Protein AF-A0AAV7FIG2-F1 (afdb_monomer_lite)

Secondary structure (DSSP, 8-state):
-PPPPPP----HHHHHHHHT---HHHHHHHHHHHHHHHHHHHHHHHHHHHHSS-S---------------------------------HHHHHHHHHHHHHHHHHHHHHHHHHHHHHHHHHHHHHHHHHHHHHHHHHHHHHHHHHHHHHHHHHHHHHHHHHHHHHHHHHHHHHHHHHHH--

Structure (mmCIF, N/CA/C/O backbone):
data_AF-A0AAV7FIG2-F1
#
_entry.id   AF-A0AAV7FIG2-F1
#
loop_
_atom_site.group_PDB
_atom_site.id
_atom_site.type_symbol
_atom_site.label_atom_id
_atom_site.label_alt_id
_atom_site.label_comp_id
_atom_site.label_asym_id
_atom_site.label_entity_id
_atom_site.label_seq_id
_atom_site.pdbx_PDB_ins_code
_atom_site.Cartn_x
_atom_site.Cartn_y
_atom_site.Cartn_z
_atom_site.occupancy
_atom_site.B_iso_or_equiv
_atom_site.auth_seq_id
_atom_site.auth_comp_id
_atom_site.auth_asym_id
_atom_site.auth_atom_id
_atom_site.pdbx_PDB_model_num
ATOM 1 N N . MET A 1 1 ? 4.645 -0.758 45.907 1.00 42.00 1 MET A N 1
ATOM 2 C CA . MET A 1 1 ? 4.196 -0.288 44.582 1.00 42.00 1 MET A CA 1
ATOM 3 C C . MET A 1 1 ? 5.442 0.162 43.847 1.00 42.00 1 MET A C 1
ATOM 5 O O . MET A 1 1 ? 6.127 1.030 44.362 1.00 42.00 1 MET A O 1
ATOM 9 N N . LYS A 1 2 ? 5.836 -0.557 42.791 1.00 51.84 2 LYS A N 1
ATOM 10 C CA . LYS A 1 2 ? 7.020 -0.237 41.983 1.00 51.84 2 LYS A CA 1
ATOM 11 C C . LYS A 1 2 ? 6.561 0.660 40.843 1.00 51.84 2 LYS A C 1
ATOM 13 O O . LYS A 1 2 ? 5.634 0.284 40.130 1.00 51.84 2 LYS A O 1
ATOM 18 N N . ASP A 1 3 ? 7.187 1.820 40.737 1.00 52.81 3 ASP A N 1
ATOM 19 C CA . ASP A 1 3 ? 6.903 2.837 39.735 1.00 52.81 3 ASP A CA 1
ATOM 20 C C . ASP A 1 3 ? 7.025 2.261 38.317 1.00 52.81 3 ASP A C 1
ATOM 22 O O . ASP A 1 3 ? 8.008 1.596 37.980 1.00 52.81 3 ASP A O 1
ATOM 26 N N . MET A 1 4 ? 5.994 2.483 37.498 1.00 50.12 4 MET A N 1
ATOM 27 C CA . MET A 1 4 ? 6.037 2.179 36.068 1.00 50.12 4 MET A CA 1
ATOM 28 C C . MET A 1 4 ? 7.085 3.070 35.388 1.00 50.12 4 MET A C 1
ATOM 30 O O . MET A 1 4 ? 7.141 4.266 35.689 1.00 50.12 4 MET A O 1
ATOM 34 N N . PRO A 1 5 ? 7.885 2.542 34.445 1.00 50.56 5 PRO A N 1
ATOM 35 C CA . PRO A 1 5 ? 8.752 3.382 33.637 1.00 50.56 5 PRO A CA 1
ATOM 36 C C . PRO A 1 5 ? 7.888 4.326 32.791 1.00 50.56 5 PRO A C 1
ATOM 38 O O . PRO A 1 5 ? 6.893 3.910 32.196 1.00 50.56 5 PRO A O 1
ATOM 41 N N . ALA A 1 6 ? 8.259 5.607 32.779 1.00 57.41 6 ALA A N 1
ATOM 42 C CA . ALA A 1 6 ? 7.570 6.641 32.017 1.00 57.41 6 ALA A CA 1
ATOM 43 C C . ALA A 1 6 ? 7.493 6.282 30.516 1.00 57.41 6 ALA A C 1
ATOM 45 O O . ALA A 1 6 ? 8.381 5.583 30.013 1.00 57.41 6 ALA A O 1
ATOM 46 N N . PRO A 1 7 ? 6.473 6.770 29.782 1.00 51.19 7 PRO A N 1
ATOM 47 C CA . PRO A 1 7 ? 6.340 6.516 28.353 1.00 51.19 7 PRO A CA 1
ATOM 48 C C . PRO A 1 7 ? 7.599 6.999 27.637 1.00 51.19 7 PRO A C 1
ATOM 50 O O . PRO A 1 7 ? 7.964 8.171 27.740 1.00 51.19 7 PRO A O 1
ATOM 53 N N . LEU A 1 8 ? 8.273 6.090 26.931 1.00 54.00 8 LEU A N 1
ATOM 54 C CA . LEU A 1 8 ? 9.375 6.430 26.038 1.00 54.00 8 LEU A CA 1
ATOM 55 C C . LEU A 1 8 ? 8.831 7.412 25.000 1.00 54.00 8 LEU A C 1
ATOM 57 O O . LEU A 1 8 ? 8.129 7.020 24.070 1.00 54.00 8 LEU A O 1
ATOM 61 N N . HIS A 1 9 ? 9.117 8.698 25.190 1.00 53.94 9 HIS A N 1
ATOM 62 C CA . HIS A 1 9 ? 8.849 9.732 24.205 1.00 53.94 9 HIS A CA 1
ATOM 63 C C . HIS A 1 9 ? 9.824 9.503 23.051 1.00 53.94 9 HIS A C 1
ATOM 65 O O . HIS A 1 9 ? 10.938 10.024 23.026 1.00 53.94 9 HIS A O 1
ATOM 71 N N . VAL A 1 10 ? 9.441 8.608 22.143 1.00 51.06 10 VAL A N 1
ATOM 72 C CA . VAL A 1 10 ? 10.171 8.372 20.908 1.00 51.06 10 VAL A CA 1
ATOM 73 C C . VAL A 1 10 ? 9.932 9.599 20.038 1.00 51.06 10 VAL A C 1
ATOM 75 O O . VAL A 1 10 ? 8.899 9.713 19.385 1.00 51.06 10 VAL A O 1
ATOM 78 N N . GLN A 1 11 ? 10.864 10.550 20.101 1.00 58.78 11 GLN A N 1
ATOM 79 C CA . GLN A 1 11 ? 10.855 11.733 19.250 1.00 58.78 11 GLN A CA 1
ATOM 80 C C . GLN A 1 11 ? 10.859 11.317 17.776 1.00 58.78 11 GLN A C 1
ATOM 82 O O . GLN A 1 11 ? 11.537 10.363 17.382 1.00 58.78 11 GLN A O 1
ATOM 87 N N . GLU A 1 12 ? 10.100 12.044 16.963 1.00 58.75 12 GLU A N 1
ATOM 88 C CA . GLU A 1 12 ? 9.956 11.840 15.520 1.00 58.75 12 GLU A CA 1
ATOM 89 C C . GLU A 1 12 ? 11.319 11.744 14.816 1.00 58.75 12 GLU A C 1
ATOM 91 O O . GLU A 1 12 ? 11.536 10.879 13.961 1.00 58.75 12 GLU A O 1
ATOM 96 N N . GLU A 1 13 ? 12.297 12.532 15.275 1.00 60.28 13 GLU A N 1
ATOM 97 C CA . GLU A 1 13 ? 13.659 12.512 14.743 1.00 60.28 13 GLU A CA 1
ATOM 98 C C . GLU A 1 13 ? 14.368 11.161 14.938 1.00 60.28 13 GLU A C 1
ATOM 100 O O . GLU A 1 13 ? 15.252 10.808 14.157 1.00 60.28 13 GLU A O 1
ATOM 105 N N . TYR A 1 14 ? 14.014 10.388 15.969 1.00 62.72 14 TYR A N 1
ATOM 106 C CA . TYR A 1 14 ? 14.581 9.063 16.230 1.00 62.72 14 TYR A CA 1
ATOM 107 C C . TYR A 1 14 ? 13.989 8.002 15.293 1.00 62.72 14 TYR A C 1
ATOM 109 O O . TYR A 1 14 ? 14.725 7.156 14.781 1.00 62.72 14 TYR A O 1
ATOM 117 N N . ILE A 1 15 ? 12.690 8.093 14.993 1.00 61.47 15 ILE A N 1
ATOM 118 C CA . ILE A 1 15 ? 12.011 7.225 14.016 1.00 61.47 15 ILE A CA 1
ATOM 119 C C . ILE A 1 15 ? 12.568 7.486 12.613 1.00 61.47 15 ILE A C 1
ATOM 121 O O . ILE A 1 15 ? 12.954 6.544 11.920 1.00 61.47 15 ILE A O 1
ATOM 125 N N . MET A 1 16 ? 12.713 8.756 12.230 1.00 60.12 16 MET A N 1
ATOM 126 C CA . MET A 1 16 ? 13.317 9.169 10.956 1.00 60.12 16 MET A CA 1
ATOM 127 C C . MET A 1 16 ? 14.755 8.646 10.804 1.00 60.12 16 MET A C 1
ATOM 129 O O . MET A 1 16 ? 15.135 8.142 9.745 1.00 60.12 16 MET A O 1
ATOM 133 N N . ARG A 1 17 ? 15.543 8.673 11.889 1.00 63.25 17 ARG A N 1
ATOM 134 C CA . ARG A 1 17 ? 16.926 8.168 11.908 1.00 63.25 17 ARG A CA 1
ATOM 135 C C . ARG A 1 17 ? 17.008 6.646 11.769 1.00 63.25 17 ARG A C 1
ATOM 137 O O . ARG A 1 17 ? 17.901 6.153 11.084 1.00 63.25 17 ARG A O 1
ATOM 144 N N . ILE A 1 18 ? 16.088 5.906 12.396 1.00 61.84 18 ILE A N 1
ATOM 145 C CA . ILE A 1 18 ? 16.002 4.439 12.283 1.00 61.84 18 ILE A CA 1
ATOM 146 C C . ILE A 1 18 ? 15.574 4.027 10.877 1.00 61.84 18 ILE A C 1
ATOM 148 O O . ILE A 1 18 ? 16.138 3.091 10.311 1.00 61.84 18 ILE A O 1
ATOM 152 N N . LEU A 1 19 ? 14.589 4.721 10.308 1.00 58.34 19 LEU A N 1
ATOM 153 C CA . LEU A 1 19 ? 14.028 4.362 9.011 1.00 58.34 19 LEU A CA 1
ATOM 154 C C . LEU A 1 19 ? 14.924 4.773 7.831 1.00 58.34 19 LEU A C 1
ATOM 156 O O . LEU A 1 19 ? 14.637 4.361 6.710 1.00 58.34 19 LEU A O 1
ATOM 160 N N . LYS A 1 20 ? 16.006 5.541 8.064 1.00 65.00 20 LYS A N 1
ATOM 161 C CA . LYS A 1 20 ? 16.896 6.092 7.019 1.00 65.00 20 LYS A CA 1
ATOM 162 C C . LYS A 1 20 ? 16.111 6.709 5.855 1.00 65.00 20 LYS A C 1
ATOM 164 O O . LYS A 1 20 ? 16.521 6.595 4.702 1.00 65.00 20 LYS A O 1
ATOM 169 N N . VAL A 1 21 ? 14.963 7.313 6.149 1.00 54.88 21 VAL A N 1
ATOM 170 C CA . VAL A 1 21 ? 14.149 7.968 5.129 1.00 54.88 21 VAL A CA 1
ATOM 171 C C . VAL A 1 21 ? 14.921 9.224 4.736 1.00 54.88 21 VAL A C 1
ATOM 173 O O . VAL A 1 21 ? 15.136 10.069 5.609 1.00 54.88 21 VAL A O 1
ATOM 176 N N . PRO A 1 22 ? 15.432 9.332 3.492 1.00 57.66 22 PRO A N 1
ATOM 177 C CA . PRO A 1 22 ? 15.990 10.594 3.036 1.00 57.66 22 PRO A CA 1
ATOM 178 C C . PRO A 1 22 ? 14.903 11.654 3.181 1.00 57.66 22 PRO A C 1
ATOM 180 O O . PRO A 1 22 ? 13.723 11.350 2.992 1.00 57.66 22 PRO A O 1
ATOM 183 N N . ASP A 1 23 ? 15.310 12.862 3.562 1.00 72.06 23 ASP A N 1
ATOM 184 C CA . ASP A 1 23 ? 14.415 14.004 3.695 1.00 72.06 23 ASP A CA 1
ATOM 185 C C . ASP A 1 23 ? 13.441 14.035 2.507 1.00 72.06 23 ASP A C 1
ATOM 187 O O . ASP A 1 23 ? 13.856 14.055 1.345 1.00 72.06 23 ASP A O 1
ATOM 191 N N . ILE A 1 24 ? 12.145 13.932 2.809 1.00 66.88 24 ILE A N 1
ATOM 192 C CA . ILE A 1 24 ? 11.088 13.771 1.807 1.00 66.88 24 ILE A CA 1
ATOM 193 C C . ILE A 1 24 ? 11.108 14.965 0.849 1.00 66.88 24 ILE A C 1
ATOM 195 O O . ILE A 1 24 ? 10.854 14.801 -0.344 1.00 66.88 24 ILE A O 1
ATOM 199 N N . GLU A 1 25 ? 11.476 16.148 1.344 1.00 70.25 25 GLU A N 1
ATOM 200 C CA . GLU A 1 25 ? 11.622 17.354 0.534 1.00 70.25 25 GLU A CA 1
ATOM 201 C C . GLU A 1 25 ? 12.808 17.245 -0.429 1.00 70.25 25 GLU A C 1
ATOM 203 O O . GLU A 1 25 ? 12.686 17.582 -1.609 1.00 70.25 25 GLU A O 1
ATOM 208 N N . HIS A 1 26 ? 13.930 16.693 0.035 1.00 72.38 26 HIS A N 1
ATOM 209 C CA . HIS A 1 26 ? 15.103 16.439 -0.798 1.00 72.38 26 HIS A CA 1
ATOM 210 C C . HIS A 1 26 ? 14.826 15.379 -1.872 1.00 72.38 26 HIS A C 1
ATOM 212 O O . HIS A 1 26 ? 15.179 15.569 -3.035 1.00 72.38 26 HIS A O 1
ATOM 218 N N . LEU A 1 27 ? 14.117 14.304 -1.517 1.00 70.69 27 LEU A N 1
ATOM 219 C CA . LEU A 1 27 ? 13.714 13.261 -2.461 1.00 70.69 27 LEU A CA 1
ATOM 220 C C . LEU A 1 27 ? 12.739 13.802 -3.516 1.00 70.69 27 LEU A C 1
ATOM 222 O O . LEU A 1 27 ? 12.875 13.501 -4.701 1.00 70.69 27 LEU A O 1
ATOM 226 N N . LEU A 1 28 ? 11.771 14.629 -3.113 1.00 70.50 28 LEU A N 1
ATOM 227 C CA . LEU A 1 28 ? 10.861 15.301 -4.043 1.00 70.50 28 LEU A CA 1
ATOM 228 C C . LEU A 1 28 ? 11.614 16.256 -4.974 1.00 70.50 28 LEU A C 1
ATOM 230 O O . LEU A 1 28 ? 11.308 16.309 -6.166 1.00 70.50 28 LEU A O 1
ATOM 234 N N . PHE A 1 29 ? 12.612 16.975 -4.458 1.00 76.00 29 PHE A N 1
ATOM 235 C CA . PHE A 1 29 ? 13.468 17.845 -5.257 1.00 76.00 29 PHE A CA 1
ATOM 236 C C . PHE A 1 29 ? 14.286 17.055 -6.288 1.00 76.00 29 PHE A C 1
ATOM 238 O O . PHE A 1 29 ? 14.284 17.422 -7.464 1.00 76.00 29 PHE A O 1
ATOM 245 N N . GLU A 1 30 ? 14.925 15.951 -5.893 1.00 73.94 30 GLU A N 1
ATOM 246 C CA . GLU A 1 30 ? 15.677 15.082 -6.807 1.00 73.94 30 GLU A CA 1
ATOM 247 C C . GLU A 1 30 ? 14.773 14.458 -7.873 1.00 73.94 30 GLU A C 1
ATOM 249 O O . GLU A 1 30 ? 15.077 14.539 -9.063 1.00 73.94 30 GLU A O 1
ATOM 254 N N . VAL A 1 31 ? 13.621 13.906 -7.484 1.00 71.50 31 VAL A N 1
ATOM 255 C CA . VAL A 1 31 ? 12.659 13.315 -8.427 1.00 71.50 31 VAL A CA 1
ATOM 256 C C . VAL A 1 31 ? 12.138 14.367 -9.406 1.00 71.50 3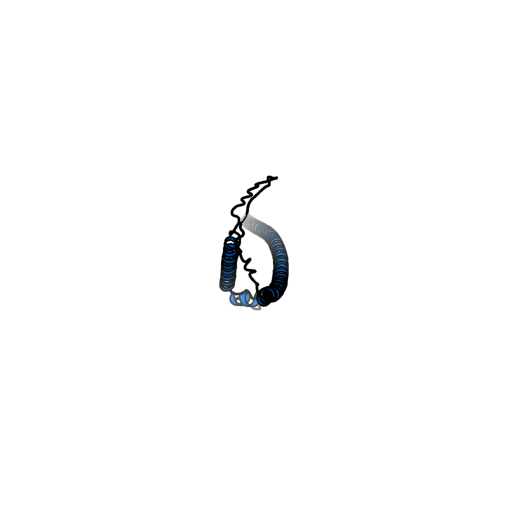1 VAL A C 1
ATOM 258 O O . VAL A 1 31 ? 12.081 14.115 -10.612 1.00 71.50 31 VAL A O 1
ATOM 261 N N . HIS A 1 32 ? 11.814 15.572 -8.929 1.00 74.56 32 HIS A N 1
ATOM 262 C CA . HIS A 1 32 ? 11.400 16.671 -9.799 1.00 74.56 32 HIS A CA 1
ATOM 263 C C . HIS A 1 32 ? 12.538 17.106 -10.736 1.00 74.56 32 HIS A C 1
ATOM 265 O O . HIS A 1 32 ? 12.291 17.434 -11.902 1.00 74.56 32 HIS A O 1
ATOM 271 N N . HIS A 1 33 ? 13.779 17.137 -10.255 1.00 73.31 33 HIS A N 1
ATOM 272 C CA . HIS A 1 33 ? 14.941 17.502 -11.058 1.00 73.31 33 HIS A CA 1
ATOM 273 C C . HIS A 1 33 ? 15.191 16.484 -12.179 1.00 73.31 33 HIS A C 1
ATOM 275 O O . HIS A 1 33 ? 15.307 16.871 -13.342 1.00 73.31 33 HIS A O 1
ATOM 281 N N . ILE A 1 34 ? 15.165 15.191 -11.850 1.00 69.75 34 ILE A N 1
ATOM 282 C CA . ILE A 1 34 ? 15.337 14.087 -12.802 1.00 69.75 34 ILE A CA 1
ATOM 283 C C . ILE A 1 34 ? 14.192 14.063 -13.820 1.00 69.75 34 ILE A C 1
ATOM 285 O O . ILE A 1 34 ? 14.447 13.940 -15.015 1.00 69.75 34 ILE A O 1
ATOM 289 N N . SER A 1 35 ? 12.942 14.265 -13.390 1.00 69.06 35 SER A N 1
ATOM 290 C CA . SER A 1 35 ? 11.797 14.346 -14.309 1.00 69.06 35 SER A CA 1
ATOM 291 C C . SER A 1 35 ? 11.957 15.491 -15.312 1.00 69.06 35 SER A C 1
ATOM 293 O O . SER A 1 35 ? 11.749 15.293 -16.505 1.00 69.06 35 SER A O 1
ATOM 295 N N . ARG A 1 36 ? 12.397 16.675 -14.859 1.00 72.12 36 ARG A N 1
ATOM 296 C CA . ARG A 1 36 ? 12.655 17.814 -15.756 1.00 72.12 36 ARG A CA 1
ATOM 297 C C . ARG A 1 36 ? 13.805 17.554 -16.726 1.00 72.12 36 ARG A C 1
ATOM 299 O O . ARG A 1 36 ? 13.748 18.017 -17.862 1.00 72.12 36 ARG A O 1
ATOM 306 N N . TYR A 1 37 ? 14.839 16.847 -16.278 1.00 67.00 37 TYR A N 1
ATOM 307 C CA . TYR A 1 37 ? 15.965 16.461 -17.122 1.00 67.00 37 TYR A CA 1
ATOM 308 C C . TYR A 1 37 ? 15.524 15.492 -18.228 1.00 67.00 37 TYR A C 1
ATOM 310 O O . TYR A 1 37 ? 15.838 15.711 -19.396 1.00 67.00 37 TYR A O 1
ATOM 318 N N . ILE A 1 38 ? 14.718 14.485 -17.879 1.00 63.75 38 ILE A N 1
ATOM 319 C CA . ILE A 1 38 ? 14.160 13.514 -18.829 1.00 63.75 38 ILE A CA 1
ATOM 320 C C . ILE A 1 38 ? 13.244 14.207 -19.844 1.00 63.75 38 ILE A C 1
ATOM 322 O O . ILE A 1 38 ? 13.386 13.968 -21.041 1.00 63.75 38 ILE A O 1
ATOM 326 N N . ASP A 1 39 ? 12.361 15.105 -19.403 1.00 59.38 39 ASP A N 1
ATOM 327 C CA . ASP A 1 39 ? 11.481 15.852 -20.311 1.00 59.38 39 ASP A CA 1
ATOM 328 C C . ASP A 1 39 ? 12.281 16.771 -21.254 1.00 59.38 39 ASP A C 1
ATOM 330 O O . ASP A 1 39 ? 11.977 16.870 -22.446 1.00 59.38 39 ASP A O 1
ATOM 334 N N . GLY A 1 40 ? 13.344 17.406 -20.747 1.00 58.12 40 GLY A N 1
ATOM 335 C CA . GLY A 1 40 ? 14.250 18.246 -21.531 1.00 58.12 40 GLY A CA 1
ATOM 336 C C . GLY A 1 40 ? 15.050 17.466 -22.581 1.00 58.12 40 GLY A C 1
ATOM 337 O O . GLY A 1 40 ? 15.106 17.877 -23.743 1.00 58.12 40 GLY A O 1
ATOM 338 N N . GLU A 1 41 ? 15.630 16.320 -22.214 1.00 57.31 41 GLU A N 1
ATOM 339 C CA . GLU A 1 41 ? 16.350 15.454 -23.156 1.00 57.31 41 GLU A CA 1
ATOM 340 C C . GLU A 1 41 ? 15.412 14.790 -24.169 1.00 57.31 41 GLU A C 1
ATOM 342 O O . GLU A 1 41 ? 15.768 14.664 -25.345 1.00 57.31 41 GLU A O 1
ATOM 347 N N . PHE A 1 42 ? 14.196 14.410 -23.764 1.00 54.31 42 PHE A N 1
ATOM 348 C CA . PHE A 1 42 ? 13.202 13.841 -24.673 1.00 54.31 42 PHE A CA 1
ATOM 349 C C . PHE A 1 42 ? 12.780 14.864 -25.736 1.00 54.31 42 PHE A C 1
ATOM 351 O O . PHE A 1 42 ? 12.756 14.542 -26.926 1.00 54.31 42 PHE A O 1
ATOM 358 N N . LEU A 1 43 ? 12.546 16.122 -25.346 1.00 56.41 43 LEU A N 1
ATOM 359 C CA . LEU A 1 43 ? 12.251 17.215 -26.280 1.00 56.41 43 LEU A CA 1
ATOM 360 C C . LEU A 1 43 ? 13.433 17.531 -27.212 1.00 56.41 43 LEU A C 1
ATOM 362 O O . LEU A 1 43 ? 13.222 17.736 -28.409 1.00 56.41 43 LEU A O 1
ATOM 366 N N . PHE A 1 44 ? 14.672 17.503 -26.712 1.00 55.38 44 PHE A N 1
ATOM 367 C CA . PHE A 1 44 ? 15.875 17.689 -27.532 1.00 55.38 44 PHE A CA 1
ATOM 368 C C . PHE A 1 44 ? 16.046 16.566 -28.571 1.00 55.38 44 PHE A C 1
ATOM 370 O O . PHE A 1 44 ? 16.314 16.823 -29.748 1.00 55.38 44 PHE A O 1
ATOM 377 N N . LYS A 1 45 ? 15.813 15.313 -28.167 1.00 55.22 45 LYS A N 1
ATOM 378 C CA . LYS A 1 45 ? 15.953 14.130 -29.028 1.00 55.22 45 LYS A CA 1
ATOM 379 C C . LYS A 1 45 ? 14.837 14.031 -30.075 1.00 55.22 45 LYS A C 1
ATOM 381 O O . LYS A 1 45 ? 15.115 13.713 -31.232 1.00 55.22 45 LYS A O 1
ATOM 386 N N . VAL A 1 46 ? 13.595 14.368 -29.715 1.00 54.41 46 VAL A N 1
ATOM 387 C CA . VAL A 1 46 ? 12.477 14.461 -30.672 1.00 54.41 46 VAL A CA 1
ATOM 388 C C . VAL A 1 46 ? 12.695 15.628 -31.645 1.00 54.41 46 VAL A C 1
ATOM 390 O O . VAL A 1 46 ? 12.500 15.449 -32.849 1.00 54.41 46 VAL A O 1
ATOM 393 N N . GLY A 1 47 ? 13.193 16.776 -31.174 1.00 52.59 47 GLY A N 1
ATOM 394 C CA . GLY A 1 47 ? 13.502 17.944 -32.009 1.00 52.59 47 GLY A CA 1
ATOM 395 C C . GLY A 1 47 ? 14.549 17.676 -33.098 1.00 52.59 47 GLY A C 1
ATOM 396 O O . GLY A 1 47 ? 14.365 18.082 -34.244 1.00 52.59 47 GLY A O 1
ATOM 397 N N . LEU A 1 48 ? 15.608 16.917 -32.798 1.00 53.47 48 LEU A N 1
ATOM 398 C CA . LEU A 1 48 ? 16.635 16.546 -33.786 1.00 53.47 48 LEU A CA 1
ATOM 399 C C . LEU A 1 48 ? 16.144 15.524 -34.830 1.00 53.47 48 LEU A C 1
ATOM 401 O O . LEU A 1 48 ? 16.602 15.533 -35.978 1.00 53.47 48 LEU A O 1
ATOM 405 N N . SER A 1 49 ? 15.175 14.675 -34.470 1.00 52.03 49 SER A N 1
ATOM 406 C CA . SER A 1 49 ? 14.598 13.688 -35.394 1.00 52.03 49 SER A CA 1
ATOM 407 C C . SER A 1 49 ? 13.739 14.322 -36.500 1.00 52.03 49 SER A C 1
ATOM 409 O O . SER A 1 49 ? 13.694 13.802 -37.615 1.00 52.03 49 SER A O 1
ATOM 411 N N . PHE A 1 50 ? 13.134 15.491 -36.250 1.00 50.34 50 PHE A N 1
ATOM 412 C CA . PHE A 1 50 ? 12.318 16.202 -37.243 1.00 50.34 50 PHE A CA 1
ATOM 413 C C . PHE A 1 50 ? 13.139 16.931 -38.318 1.00 50.34 50 PHE A C 1
ATOM 415 O O . PHE A 1 50 ? 12.652 17.113 -39.436 1.00 50.34 50 PHE A O 1
ATOM 422 N N . HIS A 1 51 ? 14.387 17.312 -38.026 1.00 48.12 51 HIS A N 1
ATOM 423 C CA . HIS A 1 51 ? 15.232 18.062 -38.964 1.00 48.12 51 HIS A CA 1
ATOM 424 C C . HIS A 1 51 ? 16.137 17.186 -39.843 1.00 48.12 51 HIS A C 1
ATOM 426 O O . HIS A 1 51 ? 16.625 17.662 -40.864 1.00 48.12 51 HIS A O 1
ATOM 432 N N . THR A 1 52 ? 16.307 15.899 -39.520 1.00 46.72 52 THR A N 1
ATOM 433 C CA . THR A 1 52 ? 17.221 15.005 -40.264 1.00 46.72 52 THR A CA 1
ATOM 434 C C . THR A 1 52 ? 16.517 14.195 -41.374 1.00 46.72 52 THR A C 1
ATOM 436 O O . THR A 1 52 ? 17.169 13.503 -42.148 1.00 46.72 52 THR A O 1
ATOM 439 N N . GLY A 1 53 ? 15.186 14.292 -41.507 1.00 47.28 53 GLY A N 1
ATOM 440 C CA . GLY A 1 53 ? 14.389 13.446 -42.414 1.00 47.28 53 GLY A CA 1
ATOM 441 C C . GLY A 1 53 ? 13.757 14.122 -43.640 1.00 47.28 53 GLY A C 1
ATOM 442 O O . GLY A 1 53 ? 12.882 13.515 -44.257 1.00 47.28 53 GLY A O 1
ATOM 443 N N . ARG A 1 54 ? 14.101 15.375 -43.987 1.00 49.78 54 ARG A N 1
ATOM 444 C CA . ARG A 1 54 ? 13.310 16.160 -44.965 1.00 49.78 54 ARG A CA 1
ATOM 445 C C . ARG A 1 54 ? 14.105 17.023 -45.970 1.00 49.78 54 ARG A C 1
ATOM 447 O O . ARG A 1 54 ? 13.739 18.164 -46.211 1.00 49.78 54 ARG A O 1
ATOM 454 N N . SER A 1 55 ? 15.141 16.467 -46.599 1.00 49.81 55 SER A N 1
ATOM 455 C CA . SER A 1 55 ? 15.774 16.987 -47.837 1.00 49.81 55 SER A CA 1
ATOM 456 C C . SER A 1 55 ? 16.447 15.786 -48.522 1.00 49.81 55 SER A C 1
ATOM 458 O O . SER A 1 55 ? 17.229 15.113 -47.869 1.00 49.81 55 SER A O 1
ATOM 460 N N . ASP A 1 56 ? 16.178 15.324 -49.741 1.00 47.75 56 ASP A N 1
ATOM 461 C CA . ASP A 1 56 ? 15.515 15.876 -50.914 1.00 47.75 56 ASP A CA 1
ATOM 462 C C . ASP A 1 56 ? 14.835 14.738 -51.691 1.00 47.75 56 ASP A C 1
ATOM 464 O O . ASP A 1 56 ? 15.488 13.847 -52.229 1.00 47.75 56 ASP A O 1
ATOM 468 N N . ALA A 1 57 ? 13.511 14.795 -51.804 1.00 52.88 57 ALA A N 1
ATOM 469 C CA . ALA A 1 57 ? 12.770 14.069 -52.827 1.00 52.88 57 ALA A CA 1
ATOM 470 C C . ALA A 1 57 ? 12.084 15.108 -53.713 1.00 52.88 57 ALA A C 1
ATOM 472 O O . ALA A 1 57 ? 10.911 15.432 -53.525 1.00 52.88 57 ALA A O 1
ATOM 473 N N . ARG A 1 58 ? 12.819 15.671 -54.677 1.00 49.97 58 ARG A N 1
ATOM 474 C CA . ARG A 1 58 ? 12.202 16.401 -55.785 1.00 49.97 58 ARG A CA 1
ATOM 475 C C . ARG A 1 58 ? 12.717 15.926 -57.139 1.00 49.97 58 ARG A C 1
ATOM 477 O O . ARG A 1 58 ? 13.844 16.175 -57.546 1.00 49.97 58 ARG A O 1
ATOM 484 N N . THR A 1 59 ? 11.748 15.341 -57.839 1.00 39.38 59 THR A N 1
ATOM 485 C CA . THR A 1 59 ? 11.479 15.448 -59.278 1.00 39.38 59 THR A CA 1
ATOM 486 C C . THR A 1 59 ? 12.303 14.599 -60.242 1.00 39.38 59 THR A C 1
ATOM 488 O O . THR A 1 59 ? 13.311 15.011 -60.802 1.00 39.38 59 THR A O 1
ATOM 491 N N . LEU A 1 60 ? 11.713 13.437 -60.531 1.00 48.38 60 LEU A N 1
ATOM 492 C CA . LEU A 1 60 ? 11.751 12.737 -61.813 1.00 48.38 60 LEU A CA 1
ATOM 493 C C . LEU A 1 60 ? 11.494 13.686 -63.002 1.00 48.38 60 LEU A C 1
ATOM 495 O O . LEU A 1 60 ? 10.516 14.437 -62.997 1.00 48.38 60 LEU A O 1
ATOM 499 N N . LYS A 1 61 ? 12.277 13.536 -64.077 1.00 43.00 61 LYS A N 1
ATOM 500 C CA . LYS A 1 61 ? 11.818 13.722 -65.464 1.00 43.00 61 LYS A CA 1
ATOM 501 C C . LYS A 1 61 ? 12.444 12.645 -66.364 1.00 43.00 61 LYS A C 1
ATOM 503 O O . LYS A 1 61 ? 13.633 12.734 -66.657 1.00 43.00 61 LYS A O 1
ATOM 508 N N . PRO A 1 62 ? 11.671 11.660 -66.847 1.00 51.03 62 PRO A N 1
ATOM 509 C CA . PRO A 1 62 ? 12.074 10.814 -67.959 1.00 51.03 62 PRO A CA 1
ATOM 510 C C . PRO A 1 62 ? 11.648 11.492 -69.267 1.00 51.03 62 PRO A C 1
ATOM 512 O O . PRO A 1 62 ? 10.460 11.685 -69.510 1.00 51.03 62 PRO A O 1
ATOM 515 N N . THR A 1 63 ? 12.601 11.863 -70.123 1.00 40.56 63 THR A N 1
ATOM 516 C CA . THR A 1 63 ? 12.292 12.187 -71.525 1.00 40.56 63 THR A CA 1
ATOM 517 C C . THR A 1 63 ? 12.929 11.147 -72.429 1.00 40.56 63 THR A C 1
ATOM 519 O O . THR A 1 63 ? 14.114 11.174 -72.732 1.00 40.56 63 THR A O 1
ATOM 522 N N . SER A 1 64 ? 12.081 10.198 -72.816 1.00 49.34 64 SER A N 1
ATOM 523 C CA . SER A 1 64 ? 12.246 9.332 -73.974 1.00 49.34 64 SER A CA 1
ATOM 524 C C . SER A 1 64 ? 12.294 10.186 -75.239 1.00 49.34 64 SER A C 1
ATOM 526 O O . SER A 1 64 ? 11.360 10.956 -75.476 1.00 49.34 64 SER A O 1
ATOM 528 N N . LYS A 1 65 ? 13.342 10.029 -76.056 1.00 39.53 65 LYS A N 1
ATOM 529 C CA . LYS A 1 65 ? 13.268 10.219 -77.509 1.00 39.53 65 LYS A CA 1
ATOM 530 C C . LYS A 1 65 ? 14.148 9.191 -78.222 1.00 39.53 65 LYS A C 1
ATOM 532 O O . LYS A 1 65 ? 15.369 9.208 -78.115 1.00 39.53 65 LYS A O 1
ATOM 537 N N . VAL A 1 66 ? 13.455 8.309 -78.936 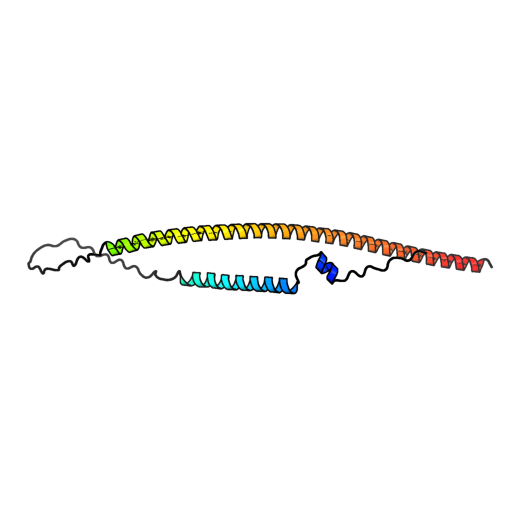1.00 49.88 66 VAL A N 1
ATOM 538 C CA . VAL A 1 66 ? 13.922 7.431 -80.019 1.00 49.88 66 VAL A CA 1
ATOM 539 C C . VAL A 1 66 ? 14.589 8.263 -81.123 1.00 49.88 66 VAL A C 1
ATOM 541 O O . VAL A 1 66 ? 14.149 9.391 -81.366 1.00 49.88 66 VAL A O 1
ATOM 544 N N . PRO A 1 67 ? 15.623 7.732 -81.802 1.00 38.28 67 PRO A N 1
ATOM 545 C CA . PRO A 1 67 ? 15.558 7.729 -83.272 1.00 38.28 67 PRO A CA 1
ATOM 546 C C . PRO A 1 67 ? 16.192 6.489 -83.948 1.00 38.28 67 PRO A C 1
ATOM 548 O O . PRO A 1 67 ? 17.327 6.120 -83.658 1.00 38.28 67 PRO A O 1
ATOM 551 N N . GLU A 1 68 ? 15.482 5.921 -84.926 1.00 32.34 68 GLU A N 1
ATOM 552 C CA . GLU A 1 68 ? 16.016 5.078 -86.018 1.00 32.34 68 GLU A CA 1
ATOM 553 C C . GLU A 1 68 ? 15.841 5.847 -87.362 1.00 32.34 68 GLU A C 1
ATOM 555 O O . GLU A 1 68 ? 15.161 6.877 -87.370 1.00 32.34 68 GLU A O 1
ATOM 560 N N . PRO A 1 69 ? 16.449 5.446 -88.497 1.00 51.53 69 PRO A N 1
ATOM 561 C CA . PRO A 1 69 ? 17.709 5.990 -89.005 1.00 51.53 69 PRO A CA 1
ATOM 562 C C . PRO A 1 69 ? 17.564 6.706 -90.365 1.00 51.53 69 PRO A C 1
ATOM 564 O O . PRO A 1 69 ? 16.816 6.266 -91.234 1.00 51.53 69 PRO A O 1
ATOM 567 N N . LEU A 1 70 ? 18.366 7.747 -90.618 1.00 34.25 70 LEU A N 1
ATOM 568 C CA . LEU A 1 70 ? 18.571 8.295 -91.968 1.00 34.25 70 LEU A CA 1
ATOM 569 C C . LEU A 1 70 ? 20.035 8.724 -92.160 1.00 34.25 70 LEU A C 1
ATOM 571 O O . LEU A 1 70 ? 20.519 9.657 -91.525 1.00 34.25 70 LEU A O 1
ATOM 575 N N . ALA A 1 71 ? 20.733 8.033 -93.060 1.00 36.44 71 ALA A N 1
ATOM 576 C CA . ALA A 1 71 ? 21.897 8.555 -93.782 1.00 36.44 71 ALA A CA 1
ATOM 577 C C . ALA A 1 71 ? 21.402 9.278 -95.065 1.00 36.44 71 ALA A C 1
ATOM 579 O O . ALA A 1 71 ? 20.234 9.076 -95.409 1.00 36.44 71 ALA A O 1
ATOM 580 N N . PRO A 1 72 ? 22.219 10.026 -95.848 1.00 43.94 72 PRO A N 1
ATOM 581 C CA . PRO A 1 72 ? 23.660 10.285 -95.736 1.00 43.94 72 PRO A CA 1
ATOM 582 C C . PRO A 1 72 ? 24.079 11.770 -95.967 1.00 43.94 72 PRO A C 1
ATOM 584 O O . PRO A 1 72 ? 23.273 12.648 -96.252 1.00 43.94 72 PRO A O 1
ATOM 587 N N . THR A 1 73 ? 25.401 11.993 -95.947 1.00 35.50 73 THR A N 1
ATOM 588 C CA . THR A 1 73 ? 26.179 13.131 -96.497 1.00 35.50 73 THR A CA 1
ATOM 589 C C . THR A 1 73 ? 26.213 14.469 -95.744 1.00 35.50 73 THR A C 1
ATOM 591 O O . THR A 1 73 ? 25.310 15.285 -95.826 1.00 35.50 73 THR A O 1
ATOM 594 N N . SER A 1 74 ? 27.377 14.775 -95.157 1.00 34.50 74 SER A N 1
ATOM 595 C CA . SER A 1 74 ? 28.339 15.753 -95.706 1.00 34.50 74 SER A CA 1
ATOM 596 C C . SER A 1 74 ? 29.101 16.494 -94.599 1.00 34.50 74 SER A C 1
ATOM 598 O O . SER A 1 74 ? 28.564 17.384 -93.960 1.00 34.50 74 SER A O 1
ATOM 600 N N . LYS A 1 75 ? 30.381 16.117 -94.479 1.00 43.16 75 LYS A N 1
ATOM 601 C CA . LYS A 1 75 ? 31.585 16.922 -94.201 1.00 43.16 75 LYS A CA 1
ATOM 602 C C . LYS A 1 75 ? 31.626 17.906 -93.012 1.00 43.16 75 LYS A C 1
ATOM 604 O O . LYS A 1 75 ? 30.794 18.782 -92.847 1.00 43.16 75 LYS A O 1
ATOM 609 N N . VAL A 1 76 ? 32.817 17.867 -92.402 1.00 37.22 76 VAL A N 1
ATOM 610 C CA . VAL A 1 76 ? 33.483 18.858 -91.538 1.00 37.22 76 VAL A CA 1
ATOM 611 C C . VAL A 1 76 ? 33.321 18.606 -90.036 1.00 37.22 76 VAL A C 1
ATOM 613 O O . VAL A 1 76 ? 32.315 18.923 -89.415 1.00 37.22 76 VAL A O 1
ATOM 616 N N . ALA A 1 77 ? 34.383 18.025 -89.475 1.00 46.22 77 ALA A N 1
ATOM 617 C CA . ALA A 1 77 ? 34.647 17.931 -88.049 1.00 46.22 77 ALA A CA 1
ATOM 618 C C . ALA A 1 77 ? 34.945 19.315 -87.446 1.00 46.22 77 ALA A C 1
ATOM 620 O O . ALA A 1 77 ? 35.592 20.141 -88.094 1.00 46.22 77 ALA A O 1
ATOM 621 N N . PRO A 1 78 ? 34.567 19.520 -86.178 1.00 40.81 78 PRO A N 1
ATOM 622 C CA . PRO A 1 78 ? 35.398 20.276 -85.257 1.00 40.81 78 PRO A CA 1
ATOM 623 C C . PRO A 1 78 ? 35.737 19.429 -84.024 1.00 40.81 78 PRO A C 1
ATOM 625 O O . PRO A 1 78 ? 34.862 18.854 -83.376 1.00 40.81 78 PRO A O 1
ATOM 628 N N . ASP A 1 79 ? 37.028 19.370 -83.712 1.00 45.25 79 ASP A N 1
ATOM 629 C CA . ASP A 1 79 ? 37.593 18.729 -82.529 1.00 45.25 79 ASP A CA 1
ATOM 630 C C . ASP A 1 79 ? 36.983 19.295 -81.237 1.00 45.25 79 ASP A C 1
ATOM 632 O O . ASP A 1 79 ? 37.326 20.390 -80.790 1.00 45.25 79 ASP A O 1
ATOM 636 N N . SER A 1 80 ? 36.102 18.530 -80.588 1.00 40.03 80 SER A N 1
ATOM 637 C CA . SER A 1 80 ? 35.715 18.766 -79.198 1.00 40.03 80 SER A CA 1
ATOM 638 C C . SER A 1 80 ? 36.467 17.788 -78.300 1.00 40.03 80 SER A C 1
ATOM 640 O O . SER A 1 80 ? 36.051 16.647 -78.088 1.00 40.03 80 SER A O 1
ATOM 642 N N . SER A 1 81 ? 37.604 18.255 -77.787 1.00 39.72 81 SER A N 1
ATOM 643 C CA . SER A 1 81 ? 38.376 17.634 -76.714 1.00 39.72 81 SER A CA 1
ATOM 644 C C . SER A 1 81 ? 37.461 17.223 -75.552 1.00 39.72 81 SER A C 1
ATOM 646 O O . SER A 1 81 ? 36.972 18.065 -74.798 1.00 39.72 81 SER A O 1
ATOM 648 N N . SER A 1 82 ? 37.278 15.913 -75.377 1.00 43.69 82 SER A N 1
ATOM 649 C CA . SER A 1 82 ? 36.806 15.305 -74.133 1.00 43.69 82 SER A CA 1
ATOM 650 C C . SER A 1 82 ? 37.819 15.637 -73.036 1.00 43.69 82 SER A C 1
ATOM 652 O O . SER A 1 82 ? 38.809 14.921 -72.860 1.00 43.69 82 SER A O 1
ATOM 654 N N . ALA A 1 83 ? 37.575 16.710 -72.284 1.00 43.84 83 ALA A N 1
ATOM 655 C CA . ALA A 1 83 ? 38.239 16.935 -71.012 1.00 43.84 83 ALA A CA 1
ATOM 656 C C . ALA A 1 83 ? 37.858 15.777 -70.074 1.00 43.84 83 ALA A C 1
ATOM 658 O O . ALA A 1 83 ? 36.833 15.807 -69.397 1.00 43.84 83 ALA A O 1
ATOM 659 N N . LYS A 1 84 ? 38.674 14.716 -70.076 1.00 51.88 84 LYS A N 1
ATOM 660 C CA . LYS A 1 84 ? 38.689 1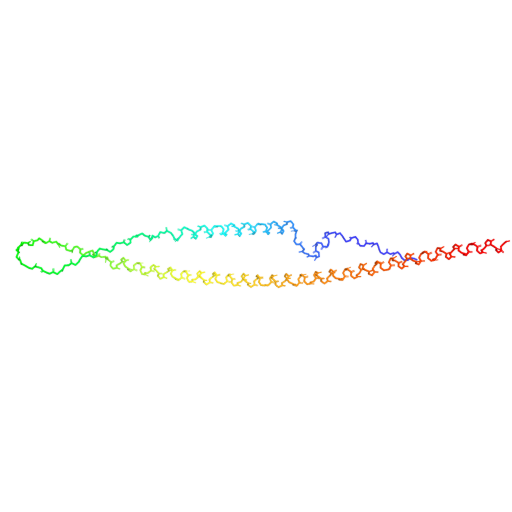3.715 -69.014 1.00 51.88 84 LYS A CA 1
ATOM 661 C C . LYS A 1 84 ? 39.023 14.477 -67.738 1.00 51.88 84 LYS A C 1
ATOM 663 O O . LYS A 1 84 ? 40.178 14.832 -67.520 1.00 51.88 84 LYS A O 1
ATOM 668 N N . LEU A 1 85 ? 38.010 14.754 -66.919 1.00 53.94 85 LEU A N 1
ATOM 669 C CA . LEU A 1 85 ? 38.210 15.112 -65.523 1.00 53.94 85 LEU A CA 1
ATOM 670 C C . LEU A 1 85 ? 38.905 13.919 -64.869 1.00 53.94 85 LEU A C 1
ATOM 672 O O . LEU A 1 85 ? 38.265 12.953 -64.461 1.00 53.94 85 LEU A O 1
ATOM 676 N N . HIS A 1 86 ? 40.235 13.956 -64.850 1.00 55.66 86 HIS A N 1
ATOM 677 C CA . HIS A 1 86 ? 41.042 13.053 -64.055 1.00 55.66 86 HIS A CA 1
ATOM 678 C C . HIS A 1 86 ? 40.757 13.402 -62.596 1.00 55.66 86 HIS A C 1
ATOM 680 O O . HIS A 1 86 ? 41.384 14.292 -62.031 1.00 55.66 86 HIS A O 1
ATOM 686 N N . ILE A 1 87 ? 39.781 12.729 -61.989 1.00 59.09 87 ILE A N 1
ATOM 687 C CA . ILE A 1 87 ? 39.597 12.762 -60.539 1.00 59.09 87 ILE A CA 1
ATOM 688 C C . ILE A 1 87 ? 40.838 12.074 -59.957 1.00 59.09 87 ILE A C 1
ATOM 690 O O . ILE A 1 87 ? 41.064 10.906 -60.277 1.00 59.09 87 ILE A O 1
ATOM 694 N N . PRO A 1 88 ? 41.700 12.771 -59.195 1.00 57.91 88 PRO A N 1
ATOM 695 C CA . PRO A 1 88 ? 42.890 12.154 -58.628 1.00 57.91 88 PRO A CA 1
ATOM 696 C C . PRO A 1 88 ? 42.475 11.007 -57.706 1.00 57.91 88 PRO A C 1
ATOM 698 O O . PRO A 1 88 ? 41.602 11.172 -56.853 1.00 57.91 88 PRO A O 1
ATOM 701 N N . GLU A 1 89 ? 43.105 9.847 -57.868 1.00 57.34 89 GLU A N 1
ATOM 702 C CA . GLU A 1 89 ? 42.859 8.633 -57.074 1.00 57.34 89 GLU A CA 1
ATOM 703 C C . GLU A 1 89 ? 43.064 8.886 -55.564 1.00 57.34 89 GLU A C 1
ATOM 705 O O . GLU A 1 89 ? 42.417 8.288 -54.704 1.00 57.34 89 GLU A O 1
ATOM 710 N N . GLU A 1 90 ? 43.871 9.899 -55.242 1.00 55.06 90 GLU A N 1
ATOM 711 C CA . GLU A 1 90 ? 44.081 10.465 -53.910 1.00 55.06 90 GLU A CA 1
ATOM 712 C C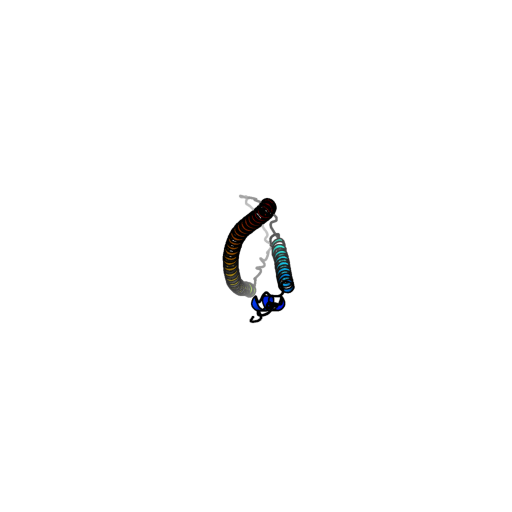 . GLU A 1 90 ? 42.785 10.975 -53.248 1.00 55.06 90 GLU A C 1
ATOM 714 O O . GLU A 1 90 ? 42.604 10.792 -52.042 1.00 55.06 90 GLU A O 1
ATOM 719 N N . VAL A 1 91 ? 41.844 11.541 -54.018 1.00 55.69 91 VAL A N 1
ATOM 720 C CA . VAL A 1 91 ? 40.547 12.041 -53.514 1.00 55.69 91 VAL A CA 1
ATOM 721 C C . VAL A 1 91 ? 39.589 10.884 -53.208 1.00 55.69 91 VAL A C 1
ATOM 723 O O . VAL A 1 91 ? 38.854 10.931 -52.219 1.00 55.69 91 VAL A O 1
ATOM 726 N N . LEU A 1 92 ? 39.629 9.812 -54.007 1.00 55.78 92 LEU A N 1
ATOM 727 C CA . LEU A 1 92 ? 38.803 8.619 -53.789 1.00 55.78 92 LEU A CA 1
ATOM 728 C C . LEU A 1 92 ? 39.264 7.836 -52.544 1.00 55.78 92 LEU A C 1
ATOM 730 O O . LEU A 1 92 ? 38.439 7.383 -51.745 1.00 55.78 92 LEU A O 1
ATOM 734 N N . ASN A 1 93 ? 40.581 7.749 -52.333 1.00 54.72 93 ASN A N 1
ATOM 735 C CA . ASN A 1 93 ? 41.183 7.043 -51.199 1.00 54.72 93 ASN A CA 1
ATOM 736 C C . ASN A 1 93 ? 40.922 7.736 -49.850 1.00 54.72 93 ASN A C 1
ATOM 738 O O . ASN A 1 93 ? 40.671 7.060 -48.850 1.00 54.72 93 ASN A O 1
ATOM 742 N N . HIS A 1 94 ? 40.876 9.073 -49.808 1.00 52.84 94 HIS A N 1
ATOM 743 C CA . HIS A 1 94 ? 40.504 9.807 -48.589 1.00 52.84 94 HIS A CA 1
ATOM 744 C C . HIS A 1 94 ? 39.047 9.546 -48.174 1.00 52.84 94 HIS A C 1
ATOM 746 O O . HIS A 1 94 ? 38.748 9.426 -46.983 1.00 52.84 94 HIS A O 1
ATOM 752 N N . GLN A 1 95 ? 38.137 9.392 -49.142 1.00 53.38 95 GLN A N 1
ATOM 753 C CA . GLN A 1 95 ? 36.727 9.119 -48.862 1.00 53.38 95 GLN A CA 1
ATOM 754 C C . GLN A 1 95 ? 36.485 7.675 -48.384 1.00 53.38 95 GLN A C 1
ATOM 756 O O . GLN A 1 95 ? 35.596 7.442 -47.561 1.00 53.38 95 GLN A O 1
ATOM 761 N N . TYR A 1 96 ? 37.286 6.710 -48.849 1.00 50.84 96 TYR A N 1
ATOM 762 C CA . TYR A 1 96 ? 37.222 5.315 -48.393 1.00 50.84 96 TYR A CA 1
ATOM 763 C C . TYR A 1 96 ? 37.799 5.124 -46.980 1.00 50.84 96 TYR A C 1
ATOM 765 O O . TYR A 1 96 ? 37.205 4.421 -46.162 1.00 50.84 96 TYR A O 1
ATOM 773 N N . ILE A 1 97 ? 38.895 5.816 -46.644 1.00 52.62 97 ILE A N 1
ATOM 774 C CA . ILE A 1 97 ? 39.511 5.765 -45.305 1.00 52.62 97 ILE A CA 1
ATOM 775 C C . ILE A 1 97 ? 38.642 6.475 -44.252 1.00 52.62 97 ILE A C 1
ATOM 777 O O . ILE A 1 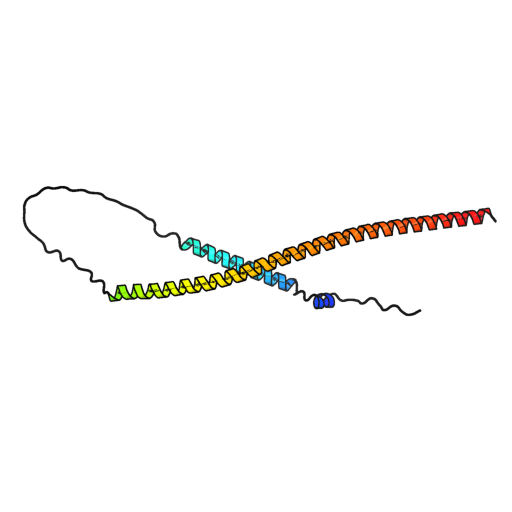97 ? 38.573 6.033 -43.104 1.00 52.62 97 ILE A O 1
ATOM 781 N N . GLY A 1 98 ? 37.947 7.554 -44.628 1.00 53.41 98 GLY A N 1
ATOM 782 C CA . GLY A 1 98 ? 37.014 8.253 -43.740 1.00 53.41 98 GLY A CA 1
ATOM 783 C C . GLY A 1 98 ? 35.800 7.403 -43.351 1.00 53.41 98 GLY A C 1
ATOM 784 O O . GLY A 1 98 ? 35.441 7.363 -42.175 1.00 53.41 98 GLY A O 1
ATOM 785 N N . ARG A 1 99 ? 35.210 6.669 -44.310 1.00 54.53 99 ARG A N 1
ATOM 786 C CA . ARG A 1 99 ? 34.006 5.848 -44.076 1.00 54.53 99 ARG A CA 1
ATOM 787 C C . ARG A 1 99 ? 34.227 4.694 -43.100 1.00 54.53 99 ARG A C 1
ATOM 789 O O . ARG A 1 99 ? 33.359 4.461 -42.261 1.00 54.53 99 ARG A O 1
ATOM 796 N N . HIS A 1 100 ? 35.370 4.009 -43.166 1.00 56.94 100 HIS A N 1
ATOM 797 C CA . HIS A 1 100 ? 35.673 2.917 -42.231 1.00 56.94 100 HIS A CA 1
ATOM 798 C C . HIS A 1 100 ? 35.787 3.412 -40.782 1.00 56.94 100 HIS A C 1
ATOM 800 O O . HIS A 1 100 ? 35.195 2.825 -39.883 1.00 56.94 100 HIS A O 1
ATOM 806 N N . LYS A 1 101 ? 36.434 4.564 -40.561 1.00 59.03 101 LYS A N 1
ATOM 807 C CA . LYS A 1 101 ? 36.570 5.153 -39.218 1.00 59.03 101 LYS A CA 1
ATOM 808 C C . LYS A 1 101 ? 35.231 5.590 -38.620 1.00 59.03 101 LYS A C 1
ATOM 810 O O . LYS A 1 101 ? 35.053 5.525 -37.409 1.00 59.03 101 LYS A O 1
ATOM 815 N N . THR A 1 102 ? 34.286 6.044 -39.448 1.00 57.62 102 THR A N 1
ATOM 816 C CA . THR A 1 102 ? 32.952 6.425 -38.959 1.00 57.62 102 THR A CA 1
ATOM 817 C C . THR A 1 102 ? 32.112 5.196 -38.599 1.00 57.62 102 THR A C 1
ATOM 819 O O . THR A 1 102 ? 31.418 5.222 -37.589 1.00 57.62 102 THR A O 1
ATOM 822 N N . GLY A 1 103 ? 32.195 4.110 -39.378 1.00 63.56 103 GLY A N 1
ATOM 823 C CA . GLY A 1 103 ? 31.468 2.861 -39.109 1.00 63.56 103 GLY A CA 1
ATOM 824 C C . GLY A 1 103 ? 31.858 2.194 -37.785 1.00 63.56 103 GLY A C 1
ATOM 825 O O . GLY A 1 103 ? 30.983 1.747 -37.040 1.00 63.56 103 GLY A O 1
ATOM 826 N N . ASP A 1 104 ? 33.148 2.211 -37.445 1.00 71.81 104 ASP A N 1
ATOM 827 C CA . ASP A 1 104 ? 33.646 1.654 -36.181 1.00 71.81 104 ASP A CA 1
ATOM 828 C C . ASP A 1 104 ? 33.171 2.468 -34.965 1.00 71.81 104 ASP A C 1
ATOM 830 O O . ASP A 1 104 ? 32.797 1.897 -33.940 1.00 71.81 104 ASP A O 1
ATOM 834 N N . LEU A 1 105 ? 33.104 3.801 -35.084 1.00 72.69 105 LEU A N 1
ATOM 835 C CA . LEU A 1 105 ? 32.567 4.673 -34.031 1.00 72.69 105 LEU A CA 1
ATOM 836 C C . LEU A 1 105 ? 31.066 4.461 -33.817 1.00 72.69 105 LEU A C 1
ATOM 838 O O . LEU A 1 105 ? 30.623 4.379 -32.674 1.00 72.69 105 LEU A O 1
ATOM 842 N N . TRP A 1 106 ? 30.289 4.328 -34.896 1.00 68.12 106 TRP A N 1
ATOM 843 C CA . TRP A 1 106 ? 28.857 4.029 -34.804 1.00 68.12 106 TRP A CA 1
ATOM 844 C C . TRP A 1 106 ? 28.591 2.659 -34.188 1.00 68.12 106 TRP A C 1
ATOM 846 O O . TRP A 1 106 ? 27.667 2.518 -33.391 1.00 68.12 106 TRP A O 1
ATOM 856 N N . SER A 1 107 ? 29.423 1.669 -34.508 1.00 78.25 107 SER A N 1
ATOM 857 C CA . SER A 1 107 ? 29.324 0.335 -33.915 1.00 78.25 107 SER A CA 1
ATOM 858 C C . SER A 1 107 ? 29.647 0.371 -32.422 1.00 78.25 107 SER A C 1
ATOM 860 O O . SER A 1 107 ? 28.913 -0.206 -31.623 1.00 78.25 107 SER A O 1
ATOM 862 N N . ARG A 1 108 ? 30.689 1.113 -32.022 1.00 74.69 108 ARG A N 1
ATOM 863 C CA . ARG A 1 108 ? 31.059 1.262 -30.609 1.00 74.69 108 ARG A CA 1
ATOM 864 C C . ARG A 1 108 ? 29.989 1.993 -29.799 1.00 74.69 108 ARG A C 1
ATOM 866 O O . ARG A 1 108 ? 29.590 1.500 -28.752 1.00 74.69 108 ARG A O 1
ATOM 873 N N . LEU A 1 109 ? 29.467 3.103 -30.323 1.00 75.69 109 LEU A N 1
ATOM 874 C CA . LEU A 1 109 ? 28.343 3.825 -29.718 1.00 75.69 109 LEU A CA 1
ATOM 875 C C . LEU A 1 109 ? 27.083 2.955 -29.635 1.00 75.69 109 LEU A C 1
ATOM 877 O O . LEU A 1 109 ? 26.347 3.034 -28.657 1.00 75.69 109 LEU A O 1
ATOM 881 N N . GLY A 1 110 ? 26.836 2.116 -30.644 1.00 75.25 110 GLY A N 1
ATOM 882 C CA . GLY A 1 110 ? 25.715 1.180 -30.649 1.00 75.25 110 GLY A CA 1
ATOM 883 C C . GLY A 1 110 ? 25.801 0.148 -29.523 1.00 75.25 110 GLY A C 1
ATOM 884 O O . GLY A 1 110 ? 24.793 -0.123 -28.873 1.00 75.25 110 GLY A O 1
ATOM 885 N N . ILE A 1 111 ? 26.997 -0.386 -29.260 1.00 84.81 111 ILE A N 1
ATOM 886 C CA . ILE A 1 111 ? 27.236 -1.335 -28.164 1.00 84.81 111 ILE A CA 1
ATOM 887 C C . ILE A 1 111 ? 27.080 -0.634 -26.811 1.00 84.81 111 ILE A C 1
ATOM 889 O O . ILE A 1 111 ? 26.267 -1.072 -26.004 1.00 84.81 111 ILE A O 1
ATOM 893 N N . GLU A 1 112 ? 27.765 0.497 -26.606 1.00 82.44 112 GLU A N 1
ATOM 894 C CA . GLU A 1 112 ? 27.695 1.264 -25.352 1.00 82.44 112 GLU A CA 1
ATOM 895 C C . GLU A 1 112 ? 26.245 1.665 -25.015 1.00 82.44 112 GLU A C 1
ATOM 897 O O . GLU A 1 112 ? 25.797 1.515 -23.879 1.00 82.44 112 GLU A O 1
ATOM 902 N N . LEU A 1 113 ? 25.462 2.102 -26.009 1.00 80.69 113 LEU A N 1
ATOM 903 C CA . LEU A 1 113 ? 24.051 2.439 -25.811 1.00 80.69 113 LEU A CA 1
ATOM 904 C C . LEU A 1 113 ? 23.197 1.206 -25.483 1.00 80.69 113 LEU A C 1
ATOM 906 O O . LEU A 1 113 ? 22.274 1.297 -24.677 1.00 80.69 113 LEU A O 1
ATOM 910 N N . THR A 1 114 ? 23.489 0.064 -26.106 1.00 86.31 114 THR A N 1
ATOM 911 C CA . THR A 1 114 ? 22.776 -1.192 -25.844 1.00 86.31 114 THR A CA 1
ATOM 912 C C . THR A 1 114 ? 23.011 -1.661 -24.411 1.00 86.31 114 THR A C 1
ATOM 914 O O . THR A 1 114 ? 22.057 -2.045 -23.737 1.00 86.31 114 THR A O 1
ATOM 917 N N . ASP A 1 115 ? 24.245 -1.570 -23.918 1.00 87.50 115 ASP A N 1
ATOM 918 C CA . ASP A 1 115 ? 24.590 -1.951 -22.548 1.00 87.50 115 ASP A CA 1
ATOM 919 C C . ASP A 1 115 ? 23.879 -1.060 -21.522 1.00 87.50 115 ASP A C 1
ATOM 921 O O . ASP A 1 115 ? 23.229 -1.574 -20.610 1.00 87.50 115 ASP A O 1
ATOM 925 N N . VAL A 1 116 ? 23.886 0.263 -21.730 1.00 86.88 116 VAL A N 1
ATOM 926 C CA . VAL A 1 116 ? 23.168 1.218 -20.867 1.00 86.88 116 VAL A CA 1
ATOM 927 C C . VAL A 1 116 ? 21.658 0.959 -20.874 1.00 86.88 116 VAL A C 1
ATOM 929 O O . VAL A 1 116 ? 21.013 0.993 -19.826 1.00 86.88 116 VAL A O 1
ATOM 932 N N . LEU A 1 117 ? 21.071 0.664 -22.039 1.00 84.12 117 LEU A N 1
ATOM 933 C CA . LEU A 1 117 ? 19.646 0.333 -22.140 1.00 84.12 117 LEU A CA 1
ATOM 934 C C . LEU A 1 117 ? 19.308 -0.972 -21.414 1.00 84.12 117 LEU A C 1
ATOM 936 O O . LEU A 1 117 ? 18.266 -1.056 -20.762 1.00 84.12 117 LEU A O 1
ATOM 940 N N . ASN A 1 118 ? 20.176 -1.978 -21.505 1.00 91.88 118 ASN A N 1
ATOM 941 C CA . ASN A 1 118 ? 19.992 -3.251 -20.817 1.00 91.88 118 ASN A CA 1
ATOM 942 C C . ASN A 1 118 ? 20.090 -3.094 -19.297 1.00 91.88 118 ASN A C 1
ATOM 944 O O . ASN A 1 118 ? 19.270 -3.663 -18.572 1.00 91.88 118 ASN A O 1
ATOM 948 N N . GLU A 1 119 ? 21.047 -2.303 -18.814 1.00 93.06 119 GLU A N 1
ATOM 949 C CA . GLU A 1 119 ? 21.184 -1.982 -17.393 1.00 93.06 119 GLU A CA 1
ATOM 950 C C . GLU A 1 119 ? 19.951 -1.233 -16.880 1.00 93.06 119 GLU A C 1
ATOM 952 O O . GLU A 1 119 ? 19.325 -1.661 -15.907 1.00 93.06 119 GLU A O 1
ATOM 957 N N . TRP A 1 120 ? 19.519 -0.192 -17.595 1.00 94.94 120 TRP A N 1
ATOM 958 C CA . TRP A 1 120 ? 18.316 0.557 -17.244 1.00 94.94 120 TRP A CA 1
ATOM 959 C C . TRP A 1 120 ? 17.064 -0.330 -17.232 1.00 94.94 120 TRP A C 1
ATOM 961 O O . TRP A 1 120 ? 16.253 -0.258 -16.309 1.00 94.94 120 TRP A O 1
ATOM 971 N N . ASN A 1 121 ? 16.917 -1.216 -18.220 1.00 93.62 121 ASN A N 1
ATOM 972 C CA . ASN A 1 121 ? 15.803 -2.160 -18.279 1.00 93.62 121 ASN A CA 1
ATOM 973 C C . ASN A 1 121 ? 15.826 -3.154 -17.103 1.00 93.62 121 ASN A C 1
ATOM 975 O O . ASN A 1 121 ? 14.778 -3.458 -16.532 1.00 93.62 121 ASN A O 1
ATOM 979 N N . SER A 1 122 ? 17.008 -3.630 -16.703 1.00 95.38 122 SER A N 1
ATOM 980 C CA . SER A 1 122 ? 17.177 -4.492 -15.526 1.00 95.38 122 SER A CA 1
ATOM 981 C C . SER A 1 122 ? 16.720 -3.788 -14.246 1.00 95.38 122 SER A C 1
ATOM 983 O O . SER A 1 122 ? 15.912 -4.334 -13.488 1.00 95.38 122 SER A O 1
ATOM 985 N N . GLU A 1 123 ? 17.158 -2.546 -14.034 1.00 93.31 123 GLU A N 1
ATOM 986 C CA . GLU A 1 123 ? 16.741 -1.738 -12.884 1.00 93.31 123 GLU A CA 1
ATOM 987 C C . GLU A 1 123 ? 15.238 -1.436 -12.905 1.00 93.31 123 GLU A C 1
ATOM 989 O O . GLU A 1 123 ? 14.557 -1.582 -11.887 1.00 93.31 123 GLU A O 1
ATOM 994 N N . PHE A 1 124 ? 14.673 -1.121 -14.072 1.00 91.50 124 PHE A N 1
ATOM 995 C CA . PHE A 1 124 ? 13.234 -0.915 -14.224 1.00 91.50 124 PHE A CA 1
ATOM 996 C C . PHE A 1 124 ? 12.426 -2.152 -13.804 1.00 91.50 124 PHE A C 1
ATOM 998 O O . PHE A 1 124 ? 11.452 -2.037 -13.054 1.00 91.50 124 PHE A O 1
ATOM 1005 N N . VAL A 1 125 ? 12.843 -3.349 -14.231 1.00 95.00 125 VAL A N 1
ATOM 1006 C CA . VAL A 1 125 ? 12.192 -4.610 -13.844 1.00 95.00 125 VAL A CA 1
ATOM 1007 C C . VAL A 1 125 ? 12.280 -4.838 -12.331 1.00 95.00 125 VAL A C 1
ATOM 1009 O O . VAL A 1 125 ? 11.271 -5.195 -11.715 1.00 95.00 125 VAL A O 1
ATOM 1012 N N . LYS A 1 126 ? 13.435 -4.573 -11.703 1.00 94.06 126 LYS A N 1
ATOM 1013 C CA . LYS A 1 126 ? 13.598 -4.669 -10.238 1.00 94.06 126 LYS A CA 1
ATOM 1014 C C . LYS A 1 126 ? 12.652 -3.723 -9.500 1.00 94.06 126 LYS A C 1
ATOM 1016 O O . LYS A 1 126 ? 11.971 -4.144 -8.564 1.00 94.06 126 LYS A O 1
ATOM 1021 N N . ILE A 1 127 ? 12.552 -2.471 -9.944 1.00 92.19 127 ILE A N 1
ATOM 1022 C CA . ILE A 1 127 ? 11.646 -1.475 -9.357 1.00 92.19 127 ILE A CA 1
ATOM 1023 C C . ILE A 1 127 ? 10.191 -1.936 -9.479 1.00 92.19 127 ILE A C 1
ATOM 1025 O O . ILE A 1 127 ? 9.436 -1.851 -8.510 1.00 92.19 127 ILE A O 1
ATOM 1029 N N . LYS A 1 128 ? 9.786 -2.479 -10.634 1.00 93.06 128 LYS A N 1
ATOM 1030 C CA . LYS A 1 128 ? 8.424 -3.001 -10.828 1.00 93.06 128 LYS A CA 1
ATOM 1031 C C . LYS A 1 128 ? 8.108 -4.181 -9.921 1.00 93.06 128 LYS A C 1
ATOM 1033 O O . LYS A 1 128 ? 7.007 -4.240 -9.371 1.00 93.06 128 LYS A O 1
ATOM 1038 N N . TYR A 1 129 ? 9.066 -5.079 -9.719 1.00 95.25 129 TYR A N 1
ATOM 1039 C CA . TYR A 1 129 ? 8.921 -6.170 -8.764 1.00 95.25 129 TYR A CA 1
ATOM 1040 C C . TYR A 1 129 ? 8.726 -5.645 -7.334 1.00 95.25 129 TYR A C 1
ATOM 1042 O O . TYR A 1 129 ? 7.751 -6.005 -6.671 1.00 95.25 129 TYR A O 1
ATOM 1050 N N . LEU A 1 130 ? 9.597 -4.733 -6.887 1.00 95.75 130 LEU A N 1
ATOM 1051 C CA . LEU A 1 130 ? 9.508 -4.124 -5.557 1.00 95.75 130 LEU A CA 1
ATOM 1052 C C . LEU A 1 130 ? 8.187 -3.376 -5.359 1.00 95.75 130 LEU A C 1
ATOM 1054 O O . LEU A 1 130 ? 7.541 -3.535 -4.325 1.00 95.75 130 LEU A O 1
ATOM 1058 N N . GLN A 1 131 ? 7.732 -2.625 -6.362 1.00 93.75 131 GLN A N 1
ATOM 1059 C CA . GLN A 1 131 ? 6.434 -1.953 -6.339 1.00 93.75 131 GLN A CA 1
ATOM 1060 C C . GLN A 1 131 ? 5.288 -2.952 -6.089 1.00 93.75 131 GLN A C 1
ATOM 1062 O O . GLN A 1 131 ? 4.386 -2.683 -5.293 1.00 93.75 131 GLN A O 1
ATOM 1067 N N . GLY A 1 132 ? 5.332 -4.123 -6.731 1.00 94.81 132 GLY A N 1
ATOM 1068 C CA . GLY A 1 132 ? 4.357 -5.194 -6.525 1.00 94.81 132 GLY A CA 1
ATOM 1069 C C . GLY A 1 132 ? 4.426 -5.844 -5.136 1.00 94.81 132 GLY A C 1
ATOM 1070 O O . GLY A 1 132 ? 3.385 -6.179 -4.568 1.00 94.81 132 GLY A O 1
ATOM 1071 N N . GLU A 1 133 ? 5.623 -6.024 -4.574 1.00 96.56 133 GLU A N 1
ATOM 1072 C CA . GLU A 1 133 ? 5.827 -6.500 -3.194 1.00 96.56 133 GLU A CA 1
ATOM 1073 C C . GLU A 1 133 ? 5.264 -5.508 -2.166 1.00 96.56 133 GLU A C 1
ATOM 1075 O O . GLU A 1 133 ? 4.467 -5.890 -1.305 1.00 96.56 133 GLU A O 1
ATOM 1080 N N . PHE A 1 134 ? 5.592 -4.217 -2.292 1.00 94.12 134 PHE A N 1
ATOM 1081 C CA . PHE A 1 134 ? 5.079 -3.177 -1.397 1.00 94.12 134 PHE A CA 1
ATOM 1082 C C . PHE A 1 134 ? 3.558 -3.074 -1.445 1.00 94.12 134 PHE A C 1
ATOM 1084 O O . PHE A 1 134 ? 2.927 -3.001 -0.391 1.00 94.12 134 PHE A O 1
ATOM 1091 N N . LYS A 1 135 ? 2.960 -3.138 -2.641 1.00 96.88 135 LYS A N 1
ATOM 1092 C CA . LYS A 1 135 ? 1.501 -3.136 -2.790 1.00 96.88 135 LYS A CA 1
ATOM 1093 C C . LYS A 1 135 ? 0.857 -4.306 -2.044 1.00 96.88 135 LYS A C 1
ATOM 1095 O O . LYS A 1 135 ? -0.069 -4.096 -1.272 1.00 96.88 135 LYS A O 1
ATOM 1100 N N . ARG A 1 136 ? 1.379 -5.527 -2.207 1.00 97.69 136 ARG A N 1
ATOM 1101 C CA . ARG A 1 136 ? 0.862 -6.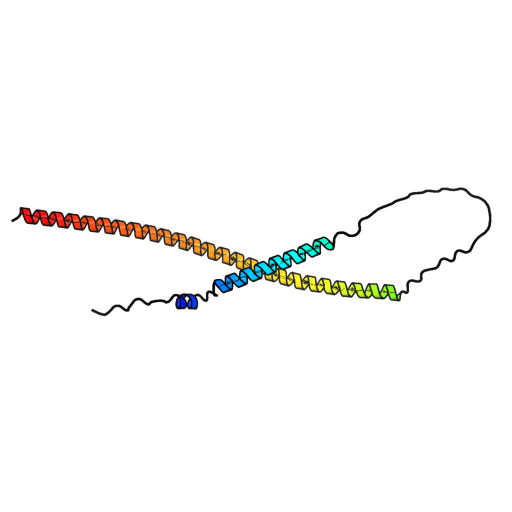709 -1.494 1.00 97.69 136 ARG A CA 1
ATOM 1102 C C . ARG A 1 136 ? 0.983 -6.573 0.020 1.00 97.69 136 ARG A C 1
ATOM 1104 O O . ARG A 1 136 ? 0.042 -6.910 0.735 1.00 97.69 136 ARG A O 1
ATOM 1111 N N . LYS A 1 137 ? 2.120 -6.071 0.511 1.00 96.25 137 LYS A N 1
ATOM 1112 C CA . LYS A 1 137 ? 2.336 -5.843 1.945 1.00 96.25 137 LYS A CA 1
ATOM 1113 C C . LYS A 1 137 ? 1.369 -4.798 2.502 1.00 96.25 137 LYS A C 1
ATOM 1115 O O . LYS A 1 137 ? 0.824 -5.004 3.583 1.00 96.25 137 LYS A O 1
ATOM 1120 N N . TYR A 1 138 ? 1.145 -3.715 1.760 1.00 96.06 138 TYR A N 1
ATOM 1121 C CA . TYR A 1 138 ? 0.165 -2.690 2.106 1.00 96.06 138 TYR A CA 1
ATOM 1122 C C . TYR A 1 138 ? -1.246 -3.281 2.168 1.00 96.06 138 TYR A C 1
ATOM 1124 O O . TYR A 1 138 ? -1.873 -3.222 3.219 1.00 96.06 138 TYR A O 1
ATOM 1132 N N . ASP A 1 139 ? -1.694 -3.956 1.105 1.00 96.69 139 ASP A N 1
ATOM 1133 C CA . ASP A 1 139 ? -3.024 -4.574 1.038 1.00 96.69 139 ASP A CA 1
ATOM 1134 C C . ASP A 1 139 ? -3.250 -5.577 2.181 1.00 96.69 139 ASP A C 1
ATOM 1136 O O . ASP A 1 139 ? -4.338 -5.652 2.753 1.00 96.69 139 ASP A O 1
ATOM 1140 N N . HIS A 1 140 ? -2.221 -6.352 2.538 1.00 98.00 140 HIS A N 1
ATOM 1141 C CA . HIS A 1 140 ? -2.270 -7.266 3.676 1.00 98.00 140 HIS A CA 1
ATOM 1142 C C . HIS A 1 140 ? -2.433 -6.520 5.005 1.00 98.00 140 HIS A C 1
ATOM 1144 O O . HIS A 1 140 ? -3.330 -6.852 5.779 1.00 98.00 140 HIS A O 1
ATOM 1150 N N . LYS A 1 141 ? -1.628 -5.478 5.246 1.00 96.81 141 LYS A N 1
ATOM 1151 C CA . LYS A 1 141 ? -1.720 -4.668 6.468 1.00 96.81 141 LYS A CA 1
ATOM 1152 C C . LYS A 1 141 ? -3.043 -3.918 6.576 1.00 96.81 141 LYS A C 1
ATOM 1154 O O . LYS A 1 141 ? -3.590 -3.824 7.666 1.00 96.81 141 LYS A O 1
ATOM 1159 N N . THR A 1 142 ? -3.603 -3.456 5.461 1.00 97.44 142 THR A N 1
ATOM 1160 C CA . THR A 1 142 ? -4.943 -2.859 5.431 1.00 97.44 142 THR A CA 1
ATOM 1161 C C . THR A 1 142 ? -6.020 -3.859 5.848 1.00 97.44 142 THR A C 1
ATOM 1163 O O . THR A 1 142 ? -6.955 -3.481 6.544 1.00 97.44 142 THR A O 1
ATOM 1166 N N . LYS A 1 143 ? -5.910 -5.134 5.452 1.00 98.56 143 LYS A N 1
ATOM 1167 C CA . LYS A 1 143 ? -6.853 -6.176 5.890 1.00 98.56 143 LYS A CA 1
ATOM 1168 C C . LYS A 1 143 ? -6.718 -6.474 7.381 1.00 98.56 143 LYS A C 1
ATOM 1170 O O . LYS A 1 143 ? -7.728 -6.532 8.064 1.00 98.56 143 LYS A O 1
ATOM 1175 N N . GLU A 1 144 ? -5.491 -6.618 7.874 1.00 97.62 144 GLU A N 1
ATOM 1176 C CA . GLU A 1 144 ? -5.211 -6.836 9.301 1.00 97.62 144 GLU A CA 1
ATOM 1177 C C . GLU A 1 144 ? -5.748 -5.686 10.163 1.00 97.62 144 GLU A C 1
ATOM 1179 O O . GLU A 1 144 ? -6.418 -5.929 11.160 1.00 97.62 144 GLU A O 1
ATOM 1184 N N . ALA A 1 145 ? -5.540 -4.436 9.737 1.00 97.69 145 ALA A N 1
ATOM 1185 C CA . ALA A 1 145 ? -6.059 -3.263 10.436 1.00 97.69 145 ALA A CA 1
ATOM 1186 C C . ALA A 1 145 ? -7.594 -3.253 10.520 1.00 97.69 145 ALA A C 1
ATOM 1188 O O . ALA A 1 145 ? -8.132 -2.916 11.566 1.00 97.69 145 ALA A O 1
ATOM 1189 N N . LYS A 1 146 ? -8.291 -3.663 9.451 1.00 98.31 146 LYS A N 1
ATOM 1190 C CA . LYS A 1 146 ? -9.760 -3.764 9.452 1.00 98.31 146 LYS A CA 1
ATOM 1191 C C . LYS A 1 146 ? -10.275 -4.825 10.420 1.00 98.31 146 LYS A C 1
ATOM 1193 O O . LYS A 1 146 ? -11.232 -4.566 11.132 1.00 98.31 146 LYS A O 1
ATOM 1198 N N . VAL A 1 147 ? -9.625 -5.989 10.470 1.00 98.44 147 VAL A N 1
ATOM 1199 C CA . VAL A 1 147 ? -9.992 -7.048 11.427 1.00 98.44 147 VAL A CA 1
ATOM 1200 C C . VAL A 1 147 ? -9.829 -6.548 12.863 1.00 98.44 147 VAL A C 1
ATOM 1202 O O . VAL A 1 147 ? -10.740 -6.691 13.667 1.00 98.44 147 VAL A O 1
ATOM 1205 N N . LEU A 1 148 ? -8.709 -5.888 13.170 1.00 98.06 148 LEU A N 1
ATOM 1206 C CA . LEU A 1 148 ? -8.479 -5.316 14.501 1.00 98.06 148 LEU A CA 1
ATOM 1207 C C . LEU A 1 148 ? -9.481 -4.206 14.855 1.00 98.06 148 LEU A C 1
ATOM 1209 O O . LEU A 1 148 ? -9.854 -4.064 16.015 1.00 98.06 148 LEU A O 1
ATOM 1213 N N . GLU A 1 149 ? -9.909 -3.407 13.877 1.00 98.38 149 GLU A N 1
ATOM 1214 C CA . GLU A 1 149 ? -10.941 -2.383 14.066 1.00 98.38 149 GLU A CA 1
ATOM 1215 C C . GLU A 1 149 ? -12.303 -3.011 14.410 1.00 98.38 149 GLU A C 1
ATOM 1217 O O . GLU A 1 149 ? -12.982 -2.544 15.326 1.00 98.38 149 GLU A O 1
ATOM 1222 N N . GLU A 1 150 ? -12.671 -4.101 13.733 1.00 98.62 150 GLU A N 1
ATOM 1223 C CA . GLU A 1 150 ? -13.884 -4.876 14.020 1.00 98.62 150 GLU A CA 1
ATOM 1224 C C . GLU A 1 150 ? -13.832 -5.508 15.423 1.00 98.62 150 GLU A C 1
ATOM 1226 O O . GLU A 1 150 ? -14.760 -5.315 16.211 1.00 98.62 150 GLU A O 1
ATOM 1231 N N . GLU A 1 151 ? -12.724 -6.169 15.782 1.00 98.44 151 GLU A N 1
ATOM 1232 C CA . GLU A 1 151 ? -12.512 -6.755 17.118 1.00 98.44 151 GLU A CA 1
ATOM 1233 C C . GLU A 1 151 ? -12.565 -5.694 18.230 1.00 98.44 151 GLU A C 1
ATOM 1235 O O . GLU A 1 151 ? -13.171 -5.901 19.285 1.00 98.44 151 GLU A O 1
ATOM 1240 N N . LEU A 1 152 ? -11.964 -4.521 18.000 1.00 98.38 152 LEU A N 1
ATOM 1241 C CA . LEU A 1 152 ? -12.017 -3.410 18.949 1.00 98.38 152 LEU A CA 1
ATOM 1242 C C . LEU A 1 152 ? -13.452 -2.903 19.133 1.00 98.38 152 LEU A C 1
ATOM 1244 O O . LEU A 1 152 ? -13.860 -2.609 20.259 1.00 98.38 152 LEU A O 1
ATOM 1248 N N . SER A 1 153 ? -14.225 -2.811 18.050 1.00 98.62 153 SER A N 1
ATOM 1249 C CA . SER A 1 153 ? -15.632 -2.411 18.104 1.00 98.62 153 SER A CA 1
ATOM 1250 C C . SER A 1 153 ? -16.483 -3.415 18.889 1.00 98.62 153 SER A C 1
ATOM 1252 O O . SER A 1 153 ? -17.351 -3.010 19.670 1.00 98.62 153 SER A O 1
ATOM 1254 N N . GLU A 1 154 ? -16.237 -4.714 18.717 1.00 98.62 154 GLU A N 1
ATOM 1255 C CA . GLU A 1 154 ? -16.914 -5.774 19.471 1.00 98.62 154 GLU A CA 1
ATOM 1256 C C . GLU A 1 154 ? -16.591 -5.669 20.967 1.00 98.62 154 GLU A C 1
ATOM 1258 O O . GLU A 1 154 ? -17.502 -5.532 21.785 1.00 98.62 154 GLU A O 1
ATOM 1263 N N . CYS A 1 155 ? -15.305 -5.578 21.317 1.00 98.38 155 CYS A N 1
ATOM 1264 C CA . CYS A 1 155 ? -14.835 -5.413 22.695 1.00 98.38 155 CYS A CA 1
ATOM 1265 C C . CYS A 1 155 ? -15.442 -4.177 23.384 1.00 98.38 155 CYS A C 1
ATOM 1267 O O . CYS A 1 155 ? -15.927 -4.250 24.516 1.00 98.38 155 CYS A O 1
ATOM 1269 N N . MET A 1 156 ? -15.484 -3.035 22.691 1.00 98.44 156 MET A N 1
ATOM 1270 C CA . MET A 1 156 ? -16.110 -1.814 23.211 1.00 98.44 156 MET A CA 1
ATOM 1271 C C . MET A 1 156 ? -17.613 -1.993 23.465 1.00 98.44 156 MET A C 1
ATOM 1273 O O . MET A 1 156 ? -18.143 -1.464 24.445 1.00 98.44 156 MET A O 1
ATOM 1277 N N . THR A 1 157 ? -18.296 -2.754 22.609 1.00 98.69 157 THR A N 1
ATOM 1278 C CA . THR A 1 157 ? -19.727 -3.053 22.752 1.00 98.69 157 THR A CA 1
ATOM 1279 C C . THR A 1 157 ? -19.981 -3.979 23.943 1.00 98.69 157 THR A C 1
ATOM 1281 O O . THR A 1 157 ? -20.865 -3.709 24.759 1.00 98.69 157 THR A O 1
ATOM 1284 N N . GLU A 1 158 ? -19.184 -5.037 24.101 1.00 98.56 158 GLU A N 1
ATOM 1285 C CA . GLU A 1 158 ? -19.251 -5.940 25.257 1.00 98.56 158 GLU A CA 1
ATOM 1286 C C . GLU A 1 158 ? -18.992 -5.209 26.577 1.00 98.56 158 GLU A C 1
ATOM 1288 O O . GLU A 1 158 ? -19.711 -5.415 27.563 1.00 98.56 158 GLU A O 1
ATOM 1293 N N . LEU A 1 159 ? -18.004 -4.311 26.593 1.00 98.44 159 LEU A N 1
ATOM 1294 C CA . LEU A 1 159 ? -17.700 -3.485 27.754 1.00 98.44 159 LEU A CA 1
ATOM 1295 C C . LEU A 1 159 ? -18.887 -2.586 28.118 1.00 98.44 159 LEU A C 1
ATOM 1297 O O . LEU A 1 159 ? -19.288 -2.547 29.283 1.00 98.44 159 LEU A O 1
ATOM 1301 N N . ALA A 1 160 ? -19.487 -1.908 27.136 1.00 98.50 160 ALA A N 1
ATOM 1302 C CA . ALA A 1 160 ? -20.660 -1.063 27.354 1.00 98.50 160 ALA A CA 1
ATOM 1303 C C . ALA A 1 160 ? -21.846 -1.863 27.926 1.00 98.50 160 ALA A C 1
ATOM 1305 O O . ALA A 1 160 ? -22.455 -1.445 28.915 1.00 98.50 160 ALA A O 1
ATOM 1306 N N . ASN A 1 161 ? -22.118 -3.046 27.369 1.00 98.56 161 ASN A N 1
ATOM 1307 C CA . ASN A 1 161 ? -23.166 -3.948 27.851 1.00 98.56 161 ASN A CA 1
ATOM 1308 C C . ASN A 1 161 ? -22.903 -4.411 29.291 1.00 98.56 161 ASN A C 1
ATOM 1310 O O . ASN A 1 161 ? -23.807 -4.401 30.130 1.00 98.56 161 ASN A O 1
ATOM 1314 N N . THR A 1 162 ? -21.654 -4.762 29.606 1.00 98.62 162 THR A N 1
ATOM 1315 C CA . THR A 1 162 ? -21.245 -5.179 30.955 1.00 98.62 162 THR A CA 1
ATOM 1316 C C . THR A 1 162 ? -21.432 -4.047 31.960 1.00 98.62 162 THR A C 1
ATOM 1318 O O . THR A 1 162 ? -22.029 -4.247 33.020 1.00 98.62 162 THR A O 1
ATOM 1321 N N . MET A 1 163 ? -20.991 -2.833 31.620 1.00 98.38 163 MET A N 1
ATOM 1322 C CA . MET A 1 163 ? -21.169 -1.651 32.466 1.00 98.38 163 MET A CA 1
ATOM 1323 C C . MET A 1 163 ? -22.651 -1.353 32.723 1.00 98.38 163 MET A C 1
ATOM 1325 O O . MET A 1 163 ? -23.034 -1.063 33.859 1.00 98.38 163 MET A O 1
ATOM 1329 N N . GLN A 1 164 ? -23.497 -1.464 31.697 1.00 98.31 164 GLN A N 1
ATOM 1330 C CA . GLN A 1 164 ? -24.939 -1.279 31.838 1.00 98.31 164 GLN A CA 1
ATOM 1331 C C . GLN A 1 164 ? -25.569 -2.350 32.739 1.00 98.31 164 GLN A C 1
ATOM 1333 O O . GLN A 1 164 ? -26.378 -2.015 33.606 1.00 98.31 164 GLN A O 1
ATOM 1338 N N . SER A 1 165 ? -25.174 -3.616 32.582 1.00 98.44 165 SER A N 1
ATOM 1339 C CA . SER A 1 165 ? -25.653 -4.723 33.417 1.00 98.44 165 SER A CA 1
ATOM 1340 C C . SER A 1 165 ? -25.275 -4.536 34.887 1.00 98.44 165 SER A C 1
ATOM 1342 O O . SER A 1 165 ? -26.130 -4.667 35.761 1.00 98.44 165 SER A O 1
ATOM 1344 N N . ILE A 1 166 ? -24.021 -4.168 35.172 1.00 98.31 166 ILE A N 1
ATOM 1345 C CA . ILE A 1 166 ? -23.553 -3.887 36.540 1.00 98.31 166 ILE A CA 1
ATOM 1346 C C . ILE A 1 166 ? -24.328 -2.707 37.135 1.00 98.31 166 ILE A C 1
ATOM 1348 O O . ILE A 1 166 ? -24.775 -2.767 38.279 1.00 98.31 166 ILE A O 1
ATOM 1352 N N . SER A 1 167 ? -24.534 -1.639 36.359 1.00 98.00 167 SER A N 1
ATOM 1353 C CA . SER A 1 167 ? -25.311 -0.481 36.811 1.00 98.00 167 SER A CA 1
ATOM 1354 C C . SER A 1 167 ? -26.754 -0.856 37.165 1.00 98.00 167 SER A C 1
ATOM 1356 O O . SER A 1 167 ? -27.272 -0.402 38.187 1.00 98.00 167 SER A O 1
ATOM 1358 N N . LEU A 1 168 ? -27.392 -1.708 36.357 1.00 97.88 168 LEU A N 1
ATOM 1359 C CA . LEU A 1 168 ? -28.743 -2.200 36.618 1.00 97.88 168 LEU A CA 1
ATOM 1360 C C . LEU A 1 168 ? -28.795 -3.068 37.881 1.00 97.88 168 LEU A C 1
ATOM 1362 O O . LEU A 1 168 ? -29.673 -2.865 38.718 1.00 97.88 168 LEU A O 1
ATOM 1366 N N . GLN A 1 169 ? -27.843 -3.989 38.039 1.00 97.56 169 GLN A N 1
ATOM 1367 C CA . GLN A 1 169 ? -27.756 -4.863 39.207 1.00 97.56 169 GLN A CA 1
ATOM 1368 C C . GLN A 1 169 ? -27.565 -4.061 40.500 1.00 97.56 169 GLN A C 1
ATOM 1370 O O . GLN A 1 169 ? -28.237 -4.333 41.493 1.00 97.56 169 GLN A O 1
ATOM 1375 N N . ASN A 1 170 ? -26.712 -3.033 40.477 1.00 97.12 170 ASN A N 1
ATOM 1376 C CA . ASN A 1 170 ? -26.513 -2.150 41.627 1.00 97.12 170 ASN A CA 1
ATOM 1377 C C . ASN A 1 170 ? -27.812 -1.423 42.007 1.00 97.12 170 ASN A C 1
ATOM 1379 O O . ASN A 1 170 ? -28.188 -1.421 43.174 1.00 97.12 170 ASN A O 1
ATOM 1383 N N . ARG A 1 171 ? -28.563 -0.899 41.027 1.00 95.69 171 ARG A N 1
ATOM 1384 C CA . ARG A 1 171 ? -29.867 -0.261 41.292 1.00 95.69 171 ARG A CA 1
ATOM 1385 C C . ARG A 1 171 ? -30.886 -1.217 41.910 1.00 95.69 171 ARG A C 1
ATOM 1387 O O . ARG A 1 171 ? -31.646 -0.806 42.780 1.00 95.69 171 ARG A O 1
ATOM 1394 N N . GLN A 1 172 ? -30.922 -2.469 41.456 1.00 95.94 172 GLN A N 1
ATOM 1395 C CA . GLN A 1 172 ? -31.810 -3.486 42.027 1.00 95.94 172 GLN A CA 1
ATOM 1396 C C . GLN A 1 172 ? -31.414 -3.830 43.466 1.00 95.94 172 GLN A C 1
ATOM 1398 O O . GLN A 1 172 ? -32.278 -3.934 44.334 1.00 95.94 172 GLN A O 1
ATOM 1403 N N . ALA A 1 173 ? -30.113 -3.959 43.740 1.00 96.00 173 ALA A N 1
ATOM 1404 C CA . ALA A 1 173 ? -29.611 -4.200 45.089 1.00 96.00 173 ALA A CA 1
ATOM 1405 C C . ALA A 1 173 ? -29.981 -3.058 46.051 1.00 96.00 173 ALA A C 1
ATOM 1407 O O . ALA A 1 173 ? -30.441 -3.328 47.161 1.00 96.00 173 ALA A O 1
ATOM 1408 N N . ASP A 1 174 ? -29.855 -1.803 45.610 1.00 95.62 174 ASP A N 1
ATOM 1409 C CA . ASP A 1 174 ? -30.231 -0.624 46.400 1.00 95.62 174 ASP A CA 1
ATOM 1410 C C . ASP A 1 174 ? -31.739 -0.596 46.709 1.00 95.62 174 ASP A C 1
ATOM 1412 O O . ASP A 1 174 ? -32.144 -0.277 47.827 1.00 95.62 174 ASP A O 1
ATOM 1416 N N . GLN A 1 175 ? -32.586 -0.976 45.745 1.00 93.12 175 GLN A N 1
ATOM 1417 C CA . GLN A 1 175 ? -34.037 -1.072 45.947 1.00 93.12 175 GLN A CA 1
ATOM 1418 C C . GLN A 1 175 ? -34.405 -2.133 46.990 1.00 93.12 175 GLN A C 1
ATOM 1420 O O . GLN A 1 175 ? -35.183 -1.849 47.898 1.00 93.12 175 GLN A O 1
ATOM 1425 N N . HIS A 1 176 ? -33.804 -3.322 46.916 1.00 90.94 176 HIS A N 1
ATOM 1426 C CA . HIS A 1 176 ? -34.071 -4.393 47.879 1.00 90.94 176 HIS A CA 1
ATOM 1427 C C . HIS A 1 176 ? -33.640 -4.044 49.309 1.00 90.94 176 HIS A C 1
ATOM 1429 O O . HIS A 1 176 ? -34.278 -4.490 50.260 1.00 90.94 176 HIS A O 1
ATOM 1435 N N . GLN A 1 177 ? -32.592 -3.233 49.486 1.00 89.19 177 GLN A N 1
ATOM 1436 C CA . GLN A 1 177 ? -32.194 -2.763 50.817 1.00 89.19 177 GLN A CA 1
ATOM 1437 C C . GLN A 1 177 ? -33.208 -1.789 51.429 1.00 89.19 177 GLN A C 1
ATOM 1439 O O . GLN A 1 177 ? -33.376 -1.792 52.645 1.00 89.19 177 GLN A O 1
ATOM 1444 N N . MET A 1 178 ? -33.906 -0.989 50.615 1.00 85.81 178 MET A N 1
ATOM 1445 C CA . MET A 1 178 ? -34.949 -0.079 51.105 1.00 85.81 178 MET A CA 1
ATOM 1446 C C . MET A 1 178 ? -36.251 -0.794 51.488 1.00 85.81 178 MET A C 1
ATOM 1448 O O . MET A 1 178 ? -36.980 -0.293 52.335 1.00 85.81 178 MET A O 1
ATOM 1452 N N . GLU A 1 179 ? -36.559 -1.943 50.884 1.00 82.56 179 GLU A N 1
ATOM 1453 C CA . GLU A 1 179 ? -37.774 -2.717 51.195 1.00 82.56 179 GLU A CA 1
ATOM 1454 C C . GLU A 1 179 ? -37.628 -3.616 52.436 1.00 82.56 179 GLU A C 1
ATOM 1456 O O . GLU A 1 179 ? -38.627 -4.079 52.984 1.00 82.56 179 GLU A O 1
ATOM 1461 N N . ALA A 1 180 ? -36.394 -3.882 52.874 1.00 76.12 180 ALA A N 1
ATOM 1462 C CA . ALA A 1 180 ? -36.089 -4.803 53.970 1.00 76.12 180 ALA A CA 1
ATOM 1463 C C . ALA A 1 180 ? -35.833 -4.124 55.334 1.00 76.12 180 ALA A C 1
ATOM 1465 O O . ALA A 1 180 ? -35.574 -4.833 56.310 1.00 76.12 180 ALA A O 1
ATOM 1466 N N . GLY A 1 181 ? -35.865 -2.788 55.404 1.00 67.56 181 GLY A N 1
ATOM 1467 C CA . GLY A 1 181 ? -35.663 -1.991 56.625 1.00 67.56 181 GLY A CA 1
ATOM 1468 C C . GLY A 1 181 ? -36.946 -1.345 57.124 1.00 67.56 181 GLY A C 1
ATOM 1469 O O . GLY A 1 181 ? -37.100 -1.264 58.363 1.00 67.56 181 GLY A O 1
#

Organism: Dendrobium chrysotoxum (NCBI:txid161865)

pLDDT: mean 70.64, std 21.05, range [32.34, 98.69]

Sequence (181 aa):
MKDMPAPLHVQEEYIMRILKVPDIEHLLFEVHHISRYIDGEFLFKVGLSFHTGRSDARTLKPTSKVPEPLAPTSKVAPDSSSAKLHIPEEVLNHQYIGRHKTGDLWSRLGIELTDVLNEWNSEFVKIKYLQGEFKRKYDHKTKEAKVLEEELSECMTELANTMQSISLQNRQADQHQMEAG

Foldseek 3Di:
DDDDPDPPPCDPVNVCVVVVPPDVVVVVVVVVVVVVVVVVVVCVVVVVVVPPPDDDDDDDDDDDDDDDDDDDDDDDDDDDDPPPPPPDVVVVVVVVVVVVVVVVVVVVVVVVVVVVVVVVVVVVVVVVVVVVVVVVVVVVVVVVVVVVVVVVVVVVVVVVVVVVVVVVVVVVVVVVVVVVD

Radius of gyration: 44.96 Å; chains: 1; bounding box: 82×28×153 Å